Protein AF-A0ABD4AZV4-F1 (afdb_monomer_lite)

Sequence (85 aa):
MPDAGSVLGLDDPRDRQVIADALRALLRERSEALAFAMRMADQCGRPRPDAADFALTDIIRLARIVERIERDGVSKRAAVPADAR

pLDDT: mean 77.88, std 13.23, range [47.41, 96.06]

Structure (mmCIF, N/CA/C/O backbone):
data_AF-A0ABD4AZV4-F1
#
_entry.id   AF-A0ABD4AZV4-F1
#
loop_
_atom_site.group_PDB
_atom_site.id
_atom_site.type_symbol
_atom_site.label_atom_id
_atom_site.label_alt_id
_atom_site.label_comp_id
_atom_site.label_asym_id
_atom_site.label_entity_id
_atom_site.label_seq_id
_atom_site.pdbx_PDB_ins_code
_atom_site.Cartn_x
_atom_site.Cartn_y
_atom_site.Cartn_z
_atom_site.occupancy
_atom_site.B_iso_or_equiv
_atom_site.auth_seq_id
_atom_site.auth_comp_id
_atom_site.auth_asym_id
_atom_site.auth_atom_id
_atom_site.pdbx_PDB_model_num
ATOM 1 N N . MET A 1 1 ? 1.041 -22.496 -22.612 1.00 52.12 1 MET A N 1
ATOM 2 C CA . MET A 1 1 ? 0.796 -21.364 -21.697 1.00 52.12 1 MET A CA 1
ATOM 3 C C . MET A 1 1 ? 1.590 -20.194 -22.241 1.00 52.12 1 MET A C 1
ATOM 5 O O . MET A 1 1 ? 2.785 -20.399 -22.425 1.00 52.12 1 MET A O 1
ATOM 9 N N . PRO A 1 2 ? 0.976 -19.059 -22.614 1.00 50.78 2 PRO A N 1
ATOM 10 C CA . PRO A 1 2 ? 1.756 -17.893 -23.010 1.00 50.78 2 PRO A CA 1
ATOM 11 C C . PRO A 1 2 ? 2.619 -17.464 -21.819 1.00 50.78 2 PRO A C 1
ATOM 13 O O . PRO A 1 2 ? 2.152 -17.467 -20.679 1.00 50.78 2 PRO A O 1
ATOM 16 N N . ASP A 1 3 ? 3.890 -17.190 -22.090 1.00 58.69 3 ASP A N 1
ATOM 17 C CA . ASP A 1 3 ? 4.868 -16.779 -21.090 1.00 58.69 3 ASP A CA 1
ATOM 18 C C . ASP A 1 3 ? 4.415 -15.445 -20.481 1.00 58.69 3 ASP A C 1
ATOM 20 O O . ASP A 1 3 ? 4.110 -14.498 -21.212 1.00 58.69 3 ASP A O 1
ATOM 24 N N . ALA A 1 4 ? 4.319 -15.360 -19.153 1.00 57.22 4 ALA A N 1
ATOM 25 C CA . ALA A 1 4 ? 3.839 -14.159 -18.465 1.00 57.22 4 ALA A CA 1
ATOM 26 C C . ALA A 1 4 ? 4.705 -12.917 -18.774 1.00 57.22 4 ALA A C 1
ATOM 28 O O . ALA A 1 4 ? 4.238 -11.791 -18.598 1.00 57.22 4 ALA A O 1
ATOM 29 N N . GLY A 1 5 ? 5.926 -13.108 -19.297 1.00 51.91 5 GLY A N 1
ATOM 30 C CA . GLY A 1 5 ? 6.766 -12.033 -19.836 1.00 51.91 5 GLY A CA 1
ATOM 31 C C . GLY A 1 5 ? 6.152 -11.285 -21.029 1.00 51.91 5 GLY A C 1
ATOM 32 O O . GLY A 1 5 ? 6.379 -10.084 -21.172 1.00 51.91 5 GLY A O 1
ATOM 33 N N . SER A 1 6 ? 5.299 -11.945 -21.823 1.00 56.62 6 SER A N 1
ATOM 34 C CA . SER A 1 6 ? 4.703 -11.375 -23.040 1.00 56.62 6 SER A CA 1
ATOM 35 C C . SER A 1 6 ? 3.615 -10.327 -22.755 1.00 56.62 6 SER A C 1
ATOM 37 O O . SER A 1 6 ? 3.441 -9.399 -23.539 1.00 56.62 6 SER A O 1
ATOM 39 N N . VAL A 1 7 ? 2.925 -10.396 -21.607 1.00 58.47 7 VAL A N 1
ATOM 40 C CA . VAL A 1 7 ? 1.862 -9.429 -21.238 1.00 58.47 7 VAL A CA 1
ATOM 41 C C . VAL A 1 7 ? 2.421 -8.037 -20.927 1.00 58.47 7 VAL A C 1
ATOM 43 O O . VAL A 1 7 ? 1.726 -7.040 -21.107 1.00 58.47 7 VAL A O 1
ATOM 46 N N . LEU A 1 8 ? 3.676 -7.959 -20.481 1.00 63.34 8 LEU A N 1
ATOM 47 C CA . LEU A 1 8 ? 4.343 -6.702 -20.134 1.00 63.34 8 LEU A CA 1
ATOM 48 C C . LEU A 1 8 ? 5.387 -6.272 -21.179 1.00 63.34 8 LEU A C 1
ATOM 50 O O . LEU A 1 8 ? 6.049 -5.259 -20.977 1.00 63.34 8 LEU A O 1
ATOM 54 N N . GLY A 1 9 ? 5.552 -7.031 -22.272 1.00 68.19 9 GLY A N 1
ATOM 55 C CA . GLY A 1 9 ? 6.589 -6.778 -23.279 1.00 68.19 9 GLY A CA 1
ATOM 56 C C . GLY A 1 9 ? 8.014 -6.855 -22.720 1.00 68.19 9 GLY A C 1
ATOM 57 O O . GLY A 1 9 ? 8.903 -6.166 -23.208 1.00 68.19 9 GLY A O 1
ATOM 58 N N . LEU A 1 10 ? 8.233 -7.649 -21.665 1.00 74.31 10 LEU A N 1
ATOM 59 C CA . LEU A 1 10 ? 9.517 -7.736 -20.968 1.00 74.31 10 LEU A CA 1
ATOM 60 C C . LEU A 1 10 ? 10.316 -8.929 -21.490 1.00 74.31 10 LEU A C 1
ATOM 62 O O . LEU A 1 10 ? 10.577 -9.871 -20.741 1.00 74.31 10 LEU A O 1
ATOM 66 N N . ASP A 1 11 ? 10.667 -8.926 -22.774 1.00 80.31 11 ASP A N 1
ATOM 67 C CA . ASP A 1 11 ? 11.417 -10.027 -23.390 1.00 80.31 11 ASP A CA 1
ATOM 68 C C . ASP A 1 11 ? 12.903 -10.019 -22.969 1.00 80.31 11 ASP A C 1
ATOM 70 O O . ASP A 1 11 ? 13.513 -11.090 -22.848 1.00 80.31 11 ASP A O 1
ATOM 74 N N . ASP A 1 12 ? 13.466 -8.850 -22.620 1.00 86.12 12 ASP A N 1
ATOM 75 C CA . ASP A 1 12 ? 14.819 -8.726 -22.057 1.00 86.12 12 ASP A CA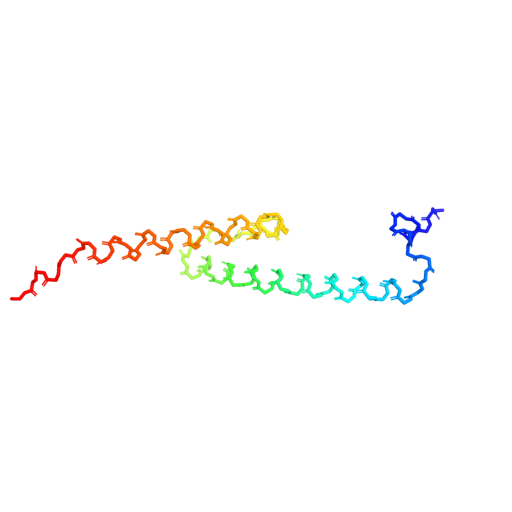 1
ATOM 76 C C . ASP A 1 12 ? 14.833 -9.130 -20.561 1.00 86.12 12 ASP A C 1
ATOM 78 O O . ASP A 1 12 ? 14.061 -8.604 -19.749 1.00 86.12 12 ASP A O 1
ATOM 82 N N . PRO A 1 13 ? 15.714 -10.061 -20.141 1.00 86.81 13 PRO A N 1
ATOM 83 C CA . PRO A 1 13 ? 15.854 -10.448 -18.736 1.00 86.81 13 PRO A CA 1
ATOM 84 C C . PRO A 1 13 ? 16.226 -9.291 -17.797 1.00 86.81 13 PRO A C 1
ATOM 86 O O . PRO A 1 13 ? 15.870 -9.340 -16.619 1.00 86.81 13 PRO A O 1
ATOM 89 N N . ARG A 1 14 ? 16.919 -8.257 -18.282 1.00 89.38 14 ARG A N 1
ATOM 90 C CA . ARG A 1 14 ? 17.274 -7.074 -17.487 1.00 89.38 14 ARG A CA 1
ATOM 91 C C . ARG A 1 14 ? 16.049 -6.226 -17.180 1.00 89.38 14 ARG A C 1
ATOM 93 O O . ARG A 1 14 ? 15.891 -5.811 -16.035 1.00 89.38 14 ARG A O 1
ATOM 100 N N . ASP A 1 15 ? 15.156 -6.050 -18.149 1.00 86.56 15 ASP A N 1
ATOM 101 C CA . ASP A 1 15 ? 13.906 -5.313 -17.944 1.00 86.56 15 ASP A CA 1
ATOM 102 C C . ASP A 1 15 ? 13.032 -6.033 -16.913 1.00 86.56 15 ASP A C 1
ATOM 104 O O . ASP A 1 15 ? 12.536 -5.419 -15.966 1.00 86.56 15 ASP A O 1
ATOM 108 N N . ARG A 1 16 ? 12.939 -7.368 -17.010 1.00 87.38 16 ARG A N 1
ATOM 109 C CA . ARG A 1 16 ? 12.263 -8.192 -15.992 1.00 87.38 16 ARG A CA 1
ATOM 110 C C . ARG A 1 16 ? 12.862 -8.005 -14.601 1.00 87.38 16 ARG A C 1
ATOM 112 O O . ARG A 1 16 ? 12.110 -7.909 -13.634 1.00 87.38 16 ARG A O 1
ATOM 119 N N . GLN A 1 17 ? 14.188 -7.946 -14.489 1.00 89.25 17 GLN A N 1
ATOM 120 C CA . GLN A 1 17 ? 14.866 -7.767 -13.206 1.00 89.25 17 GLN A CA 1
ATOM 121 C C . GLN A 1 17 ? 14.578 -6.390 -12.594 1.00 89.25 17 GLN A C 1
ATOM 123 O O . GLN A 1 17 ? 14.208 -6.319 -11.424 1.00 89.25 17 GLN A O 1
ATOM 128 N N . VAL A 1 18 ? 14.673 -5.314 -13.381 1.00 88.25 18 VAL A N 1
ATOM 129 C CA . VAL A 1 18 ? 14.373 -3.949 -12.915 1.00 88.25 18 VAL A CA 1
ATOM 130 C C . VAL A 1 18 ? 12.930 -3.846 -12.421 1.00 88.25 18 VAL A C 1
ATOM 132 O O . VAL A 1 18 ? 12.683 -3.328 -11.331 1.00 88.25 18 VAL A O 1
ATOM 135 N N . ILE A 1 19 ? 11.975 -4.385 -13.183 1.00 87.31 19 ILE A N 1
ATOM 136 C CA . ILE A 1 19 ? 10.565 -4.398 -12.779 1.00 87.31 19 ILE A CA 1
ATOM 137 C C . ILE A 1 19 ? 10.363 -5.246 -11.519 1.00 87.31 19 ILE A C 1
ATOM 139 O O . ILE A 1 19 ? 9.659 -4.817 -10.605 1.00 87.31 19 ILE A O 1
ATOM 143 N N . ALA A 1 20 ? 11.000 -6.414 -11.420 1.00 87.88 20 ALA A N 1
ATOM 144 C CA . ALA A 1 20 ? 10.921 -7.249 -10.225 1.00 87.88 20 ALA A CA 1
ATOM 145 C C . ALA A 1 20 ? 11.446 -6.520 -8.978 1.00 87.88 20 ALA A C 1
ATOM 147 O O . ALA A 1 20 ? 10.826 -6.601 -7.918 1.00 87.88 20 ALA A O 1
ATOM 148 N N . ASP A 1 21 ? 12.549 -5.782 -9.095 1.00 90.50 21 ASP A N 1
ATOM 149 C CA . ASP A 1 21 ? 13.118 -5.017 -7.984 1.00 90.50 21 ASP A CA 1
ATOM 150 C C . ASP A 1 21 ? 12.221 -3.843 -7.574 1.00 90.50 21 ASP A C 1
ATOM 152 O O . ASP A 1 21 ? 11.967 -3.652 -6.382 1.00 90.50 21 ASP A O 1
ATOM 156 N N . ALA A 1 22 ? 11.637 -3.126 -8.539 1.00 87.06 22 ALA A N 1
ATOM 157 C CA . ALA A 1 22 ? 10.655 -2.079 -8.263 1.00 87.06 22 ALA A CA 1
ATOM 158 C C . ALA A 1 22 ? 9.398 -2.631 -7.563 1.00 87.06 22 ALA A C 1
ATOM 160 O O . ALA A 1 22 ? 8.927 -2.068 -6.573 1.00 87.06 22 ALA A O 1
ATOM 161 N N . LEU A 1 23 ? 8.876 -3.772 -8.025 1.00 87.19 23 LEU A N 1
ATOM 162 C CA . LEU A 1 23 ? 7.725 -4.431 -7.404 1.00 87.19 23 LEU A CA 1
ATOM 163 C C . LEU A 1 23 ? 8.045 -4.927 -5.988 1.00 87.19 23 LEU A C 1
ATOM 165 O O . LEU A 1 23 ? 7.205 -4.799 -5.096 1.00 87.19 23 LEU A O 1
ATOM 169 N N . ARG A 1 24 ? 9.255 -5.449 -5.744 1.00 88.88 24 ARG A N 1
ATOM 170 C CA . ARG A 1 24 ? 9.707 -5.825 -4.392 1.00 88.88 24 ARG A CA 1
ATOM 171 C C . ARG A 1 24 ? 9.765 -4.621 -3.458 1.00 88.88 24 ARG A C 1
ATOM 173 O O . ARG A 1 24 ? 9.321 -4.740 -2.318 1.00 88.88 24 ARG A O 1
ATOM 180 N N . ALA A 1 25 ? 10.273 -3.481 -3.928 1.00 87.00 25 ALA A N 1
ATOM 181 C CA . ALA A 1 25 ? 10.307 -2.251 -3.141 1.00 87.00 25 ALA A CA 1
ATOM 182 C C . ALA A 1 25 ? 8.889 -1.803 -2.747 1.00 87.00 25 ALA A C 1
ATOM 184 O O . ALA A 1 25 ? 8.612 -1.616 -1.563 1.00 87.00 25 ALA A O 1
ATOM 185 N N . LEU A 1 26 ? 7.960 -1.762 -3.709 1.00 85.50 26 LEU A N 1
ATOM 186 C CA . LEU A 1 26 ? 6.556 -1.413 -3.457 1.00 85.50 26 LEU A CA 1
ATOM 187 C C . LEU A 1 26 ? 5.873 -2.377 -2.474 1.00 85.50 26 LEU A C 1
ATOM 189 O O . LEU A 1 26 ? 5.166 -1.951 -1.560 1.00 85.50 26 LEU A O 1
ATOM 193 N N . LEU A 1 27 ? 6.085 -3.687 -2.635 1.00 85.69 27 LEU A N 1
ATOM 194 C CA . LEU A 1 27 ? 5.529 -4.695 -1.728 1.00 85.69 27 LEU A CA 1
ATOM 195 C C . LEU A 1 27 ? 6.066 -4.544 -0.305 1.00 85.69 27 LEU A C 1
ATOM 197 O O . LEU A 1 27 ? 5.308 -4.726 0.654 1.00 85.69 27 LEU A O 1
ATOM 201 N N . ARG A 1 28 ? 7.351 -4.210 -0.163 1.00 88.81 28 ARG A N 1
ATOM 202 C CA . ARG A 1 28 ? 7.979 -3.982 1.136 1.00 88.81 28 ARG A CA 1
ATOM 203 C C . ARG A 1 28 ? 7.352 -2.788 1.847 1.00 88.81 28 ARG A C 1
ATOM 205 O O . ARG A 1 28 ? 6.878 -2.954 2.968 1.00 88.81 28 ARG A O 1
ATOM 212 N N . GLU A 1 29 ? 7.292 -1.631 1.193 1.00 85.88 29 GLU A N 1
ATOM 213 C CA . GLU A 1 29 ? 6.710 -0.416 1.782 1.00 85.88 29 GLU A CA 1
ATOM 214 C C . GLU A 1 29 ? 5.250 -0.636 2.195 1.00 85.88 29 GLU A C 1
ATOM 216 O O . GLU A 1 29 ? 4.846 -0.292 3.308 1.00 85.88 29 GLU A O 1
ATOM 221 N N . ARG A 1 30 ? 4.464 -1.312 1.346 1.00 87.19 30 ARG A N 1
ATOM 222 C CA . ARG A 1 30 ? 3.076 -1.666 1.665 1.00 87.19 30 ARG A CA 1
ATOM 223 C C . ARG A 1 30 ? 2.970 -2.565 2.895 1.00 87.19 30 ARG A C 1
ATOM 225 O O . ARG A 1 30 ? 2.098 -2.362 3.739 1.00 87.19 30 ARG A O 1
ATOM 232 N N . SER A 1 31 ? 3.832 -3.574 2.984 1.00 86.06 31 SER A N 1
ATOM 233 C CA . SER A 1 31 ? 3.827 -4.515 4.108 1.00 86.06 31 SER A CA 1
ATOM 234 C C . SER A 1 31 ? 4.179 -3.809 5.418 1.00 86.06 31 SER A C 1
ATOM 236 O O . SER A 1 31 ? 3.558 -4.071 6.447 1.00 86.06 31 SER A O 1
ATOM 238 N N . GLU A 1 32 ? 5.126 -2.870 5.374 1.00 89.50 32 GLU A N 1
ATOM 239 C CA . GLU A 1 32 ? 5.488 -2.040 6.523 1.00 89.50 32 GLU A CA 1
ATOM 240 C C . GLU A 1 32 ? 4.310 -1.149 6.963 1.00 89.50 32 GLU A C 1
ATOM 242 O O . GLU A 1 32 ? 3.972 -1.131 8.150 1.00 89.50 32 GLU A O 1
ATOM 247 N N . ALA A 1 33 ? 3.620 -0.487 6.027 1.00 86.94 33 ALA A N 1
ATOM 248 C CA . ALA A 1 33 ? 2.446 0.341 6.323 1.00 86.94 33 ALA A CA 1
ATOM 249 C C . ALA A 1 33 ? 1.302 -0.462 6.972 1.00 86.94 33 ALA A C 1
ATOM 251 O O . ALA A 1 33 ? 0.763 -0.053 8.007 1.00 86.94 33 ALA A O 1
ATOM 252 N N . LEU A 1 34 ? 0.981 -1.639 6.423 1.00 88.69 34 LEU A N 1
ATOM 253 C CA . LEU A 1 34 ? -0.019 -2.543 6.995 1.00 88.69 34 LEU A CA 1
ATOM 254 C C . LEU A 1 34 ? 0.366 -2.963 8.421 1.00 88.69 34 LEU A C 1
ATOM 256 O O . LEU A 1 34 ? -0.469 -2.936 9.325 1.00 88.69 34 LEU A O 1
ATOM 260 N N . ALA A 1 35 ? 1.641 -3.286 8.655 1.00 90.31 35 ALA A N 1
ATOM 261 C CA . ALA A 1 35 ? 2.130 -3.663 9.977 1.00 90.31 35 ALA A CA 1
ATOM 262 C C . ALA A 1 35 ? 2.032 -2.517 11.002 1.00 90.31 35 ALA A C 1
ATOM 264 O O . ALA A 1 35 ? 1.804 -2.766 12.189 1.00 90.31 35 ALA A O 1
ATOM 265 N N . PHE A 1 36 ? 2.207 -1.258 10.590 1.00 89.94 36 PHE A N 1
ATOM 266 C CA . PHE A 1 36 ? 1.933 -0.106 11.458 1.00 89.94 36 PHE A CA 1
ATOM 267 C C . PHE A 1 36 ? 0.443 0.012 11.789 1.00 89.94 36 PHE A C 1
ATOM 269 O O . PHE A 1 36 ? 0.090 0.161 12.960 1.00 89.94 36 PHE A O 1
ATOM 276 N N . ALA A 1 37 ? -0.432 -0.112 10.792 1.00 89.31 37 ALA A N 1
ATOM 277 C CA . ALA A 1 37 ? -1.873 0.003 10.990 1.00 89.31 37 ALA A CA 1
ATOM 278 C C . ALA A 1 37 ? -2.449 -1.123 11.863 1.00 89.31 37 ALA A C 1
ATOM 280 O O . ALA A 1 37 ? -3.253 -0.850 12.752 1.00 89.31 37 ALA A O 1
ATOM 281 N N . MET A 1 38 ? -1.988 -2.366 11.680 1.00 91.25 38 MET A N 1
ATOM 282 C CA . MET A 1 38 ? -2.352 -3.494 12.545 1.00 91.25 38 MET A CA 1
ATOM 283 C C . MET A 1 38 ? -1.941 -3.246 13.999 1.00 91.25 38 MET A C 1
ATOM 285 O O . MET A 1 38 ? -2.761 -3.408 14.898 1.00 91.25 38 MET A O 1
ATOM 289 N N . ARG A 1 39 ? -0.705 -2.777 14.236 1.00 94.69 39 ARG A N 1
ATOM 290 C CA . ARG A 1 39 ? -0.230 -2.434 15.588 1.00 94.69 39 ARG A CA 1
ATOM 291 C C . ARG A 1 39 ? -1.077 -1.340 16.236 1.00 94.69 39 ARG A C 1
ATOM 293 O O . ARG A 1 39 ? -1.404 -1.446 17.413 1.00 94.69 39 ARG A O 1
ATOM 300 N N . MET A 1 40 ? -1.445 -0.309 15.480 1.00 93.06 40 MET A N 1
ATOM 301 C CA . MET A 1 40 ? -2.303 0.767 15.979 1.00 93.06 40 MET A CA 1
ATOM 302 C C . MET A 1 40 ? -3.719 0.268 16.301 1.00 93.06 40 MET A C 1
ATOM 304 O O . MET A 1 40 ? -4.281 0.634 17.334 1.00 93.06 40 MET A O 1
ATOM 308 N N . ALA A 1 41 ? -4.289 -0.585 15.444 1.00 92.75 41 ALA A N 1
ATOM 309 C CA . ALA A 1 41 ? -5.594 -1.199 15.672 1.00 92.75 41 ALA A CA 1
ATOM 310 C C . ALA A 1 41 ? -5.596 -2.039 16.957 1.00 92.75 41 ALA A C 1
ATOM 312 O O . ALA A 1 41 ? -6.478 -1.851 17.795 1.00 92.75 41 ALA A O 1
ATOM 313 N N . ASP A 1 42 ? -4.564 -2.865 17.155 1.00 94.38 42 ASP A N 1
ATOM 314 C CA . ASP A 1 42 ? -4.388 -3.673 18.364 1.00 94.38 42 ASP A CA 1
ATOM 315 C C . ASP A 1 42 ? -4.306 -2.799 19.625 1.00 94.38 42 ASP A C 1
ATOM 317 O O . ASP A 1 42 ? -5.018 -3.043 20.597 1.00 94.38 42 ASP A O 1
ATOM 321 N N . GLN A 1 43 ? -3.494 -1.735 19.597 1.00 96.06 43 GLN A N 1
ATOM 322 C CA . GLN A 1 43 ? -3.345 -0.801 20.723 1.00 96.06 43 GLN A CA 1
ATOM 323 C C . GLN A 1 43 ? -4.653 -0.085 21.080 1.00 96.06 43 GLN A C 1
ATOM 325 O O . GLN A 1 43 ? -4.908 0.207 22.245 1.00 96.06 43 GLN A O 1
ATOM 330 N N . CYS A 1 44 ? -5.482 0.203 20.078 1.00 93.88 44 CYS A N 1
ATOM 331 C CA . CYS A 1 44 ? -6.747 0.908 20.244 1.00 93.88 44 CYS A CA 1
ATOM 332 C C . CYS A 1 44 ? -7.952 -0.030 20.460 1.00 93.88 44 CYS A C 1
ATOM 334 O O . CYS A 1 44 ? -9.074 0.470 20.558 1.00 93.88 44 CYS A O 1
ATOM 336 N N . GLY A 1 45 ? -7.759 -1.357 20.477 1.00 94.69 45 GLY A N 1
ATOM 337 C CA . GLY A 1 45 ? -8.846 -2.343 20.566 1.00 94.69 45 GLY A CA 1
ATOM 338 C C . GLY A 1 45 ? -9.813 -2.314 19.374 1.00 94.69 45 GLY A C 1
ATOM 339 O O . GLY A 1 45 ? -11.006 -2.567 19.533 1.00 94.69 45 GLY A O 1
ATOM 340 N N . ARG A 1 46 ? -9.322 -1.945 18.187 1.00 92.50 46 ARG A N 1
ATOM 341 C CA . ARG A 1 46 ? -10.100 -1.820 16.944 1.00 92.50 46 ARG A CA 1
ATOM 342 C C . ARG A 1 46 ? -9.897 -3.044 16.043 1.00 92.50 46 ARG A C 1
ATOM 344 O O . ARG A 1 46 ? -8.878 -3.722 16.165 1.00 92.50 46 ARG A O 1
ATOM 351 N N . PRO A 1 47 ? -10.827 -3.328 15.113 1.00 92.62 47 PRO A N 1
ATOM 352 C CA . PRO A 1 47 ? -10.618 -4.379 14.121 1.00 92.62 47 PRO A CA 1
ATOM 353 C C . PRO A 1 47 ? -9.368 -4.100 13.276 1.00 92.62 47 PRO A C 1
ATOM 355 O O . PRO A 1 47 ? -9.098 -2.953 12.910 1.00 92.62 47 PRO A O 1
ATOM 358 N N . ARG A 1 48 ? -8.610 -5.158 12.967 1.00 89.56 48 ARG A N 1
ATOM 359 C CA . ARG A 1 48 ? -7.434 -5.071 12.095 1.00 89.56 48 ARG A CA 1
ATOM 360 C C . ARG A 1 48 ? -7.863 -4.801 10.646 1.00 89.56 48 ARG A C 1
ATOM 362 O O . ARG A 1 48 ? -8.841 -5.404 10.206 1.00 89.56 48 ARG A O 1
ATOM 369 N N . PRO A 1 49 ? -7.140 -3.938 9.913 1.00 88.50 49 PRO A N 1
ATOM 370 C CA . PRO A 1 49 ? -7.403 -3.703 8.495 1.00 88.50 49 PRO A CA 1
ATOM 371 C C . PRO A 1 49 ? -7.014 -4.917 7.640 1.00 88.50 49 PRO A C 1
ATOM 373 O O . PRO A 1 49 ? -6.130 -5.694 8.021 1.00 88.50 49 PRO A O 1
ATOM 376 N N . ASP A 1 50 ? -7.649 -5.051 6.477 1.00 85.69 50 ASP A N 1
ATOM 377 C CA . ASP A 1 50 ? -7.311 -6.063 5.478 1.00 85.69 50 ASP A CA 1
ATOM 378 C C . ASP A 1 50 ? -6.127 -5.599 4.609 1.00 85.69 50 ASP A C 1
ATOM 380 O O . ASP A 1 50 ? -5.855 -4.406 4.459 1.00 85.69 50 ASP A O 1
ATOM 384 N N . ALA A 1 51 ? -5.400 -6.537 3.999 1.00 78.75 51 ALA A N 1
ATOM 385 C CA . ALA A 1 51 ? -4.311 -6.196 3.085 1.00 78.75 51 ALA A CA 1
ATOM 386 C C . ALA A 1 51 ? -4.800 -5.444 1.828 1.00 78.75 51 ALA A C 1
ATOM 388 O O . ALA A 1 51 ? -4.039 -4.664 1.246 1.00 78.75 51 ALA A O 1
ATOM 389 N N . ALA A 1 52 ? -6.053 -5.657 1.417 1.00 80.69 52 ALA A N 1
ATOM 390 C CA . ALA A 1 52 ? -6.699 -4.949 0.319 1.00 80.69 52 ALA A CA 1
ATOM 391 C C . ALA A 1 52 ? -6.895 -3.453 0.611 1.00 80.69 52 ALA A C 1
ATOM 393 O O . ALA A 1 52 ? -6.831 -2.657 -0.324 1.00 80.69 52 ALA A O 1
ATOM 394 N N . ASP A 1 53 ? -7.018 -3.052 1.884 1.00 74.56 53 ASP A N 1
ATOM 395 C CA . ASP A 1 53 ? -7.144 -1.641 2.289 1.00 74.56 53 ASP A CA 1
ATOM 396 C C . ASP A 1 53 ? -5.870 -0.819 2.001 1.00 74.56 53 ASP A C 1
ATOM 398 O O . ASP A 1 53 ? -5.875 0.410 2.077 1.00 74.56 53 ASP A O 1
ATOM 402 N N . PHE A 1 54 ? -4.769 -1.493 1.654 1.00 73.19 54 PHE A N 1
ATOM 403 C CA . PHE A 1 54 ? -3.476 -0.902 1.313 1.00 73.19 54 PHE A CA 1
ATOM 404 C C . PHE A 1 54 ? -3.103 -1.120 -0.163 1.00 73.19 54 PHE A C 1
ATOM 406 O O . PHE A 1 54 ? -1.921 -1.181 -0.511 1.00 73.19 54 PHE A O 1
ATOM 413 N N . ALA A 1 55 ? -4.073 -1.245 -1.074 1.00 77.69 55 ALA A N 1
ATOM 414 C CA . ALA A 1 55 ? -3.776 -1.177 -2.505 1.00 77.69 55 ALA A CA 1
ATOM 415 C C . ALA A 1 55 ? -3.141 0.183 -2.872 1.00 77.69 55 ALA A C 1
ATOM 417 O O . ALA A 1 55 ? -3.375 1.188 -2.208 1.00 77.69 55 ALA A O 1
ATOM 418 N N . LEU A 1 56 ? -2.321 0.239 -3.931 1.00 67.00 56 LEU A N 1
ATOM 419 C CA . LEU A 1 56 ? -1.545 1.444 -4.286 1.00 67.00 56 LEU A CA 1
ATOM 420 C C . LEU A 1 56 ? -2.432 2.696 -4.433 1.00 67.00 56 LEU A C 1
ATOM 422 O O . LEU A 1 56 ? -2.093 3.777 -3.951 1.00 67.00 56 LEU A O 1
ATOM 426 N N . THR A 1 57 ? -3.597 2.530 -5.059 1.00 73.50 57 THR A N 1
ATOM 427 C CA . THR A 1 57 ? -4.610 3.578 -5.229 1.00 73.50 57 THR A CA 1
ATOM 428 C C . THR A 1 57 ? -5.137 4.086 -3.886 1.00 73.50 57 THR A C 1
ATOM 430 O O . THR A 1 57 ? -5.364 5.285 -3.713 1.00 73.50 57 THR A O 1
ATOM 433 N N . ASP A 1 58 ? -5.284 3.184 -2.918 1.00 69.75 58 ASP A N 1
ATOM 434 C CA . ASP A 1 58 ? -5.783 3.486 -1.583 1.00 69.75 58 ASP A CA 1
ATOM 435 C C . ASP A 1 58 ? -4.707 4.106 -0.696 1.00 69.75 58 ASP A C 1
ATOM 437 O O . ASP A 1 58 ? -5.022 5.039 0.035 1.00 69.75 58 ASP A O 1
ATOM 441 N N . ILE A 1 59 ? -3.432 3.716 -0.825 1.00 71.25 59 ILE A N 1
ATOM 442 C CA . ILE A 1 59 ? -2.316 4.345 -0.095 1.00 71.25 59 ILE A CA 1
ATOM 443 C C . ILE A 1 59 ? -2.252 5.844 -0.404 1.00 71.25 59 ILE A C 1
ATOM 445 O O . ILE A 1 59 ? -2.217 6.661 0.516 1.00 71.25 59 ILE A O 1
ATOM 449 N N . ILE A 1 60 ? -2.2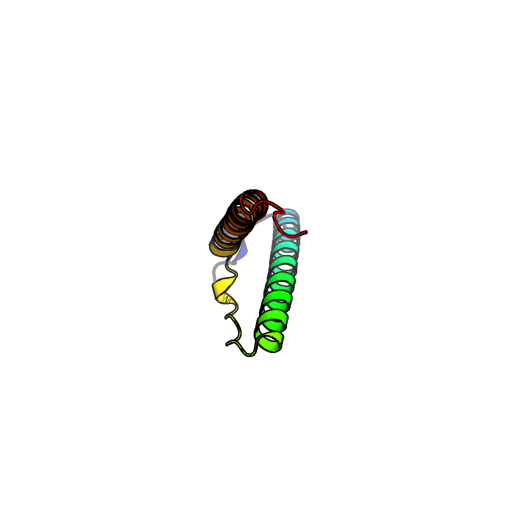99 6.228 -1.685 1.00 71.94 60 ILE A N 1
ATOM 450 C CA . ILE A 1 60 ? -2.267 7.644 -2.089 1.00 71.94 60 ILE A CA 1
ATOM 451 C C . ILE A 1 60 ? -3.493 8.388 -1.543 1.00 71.94 60 ILE A C 1
ATOM 453 O O . ILE A 1 60 ? -3.384 9.520 -1.061 1.00 71.94 60 ILE A O 1
ATOM 457 N N . ARG A 1 61 ? -4.674 7.760 -1.603 1.00 76.94 61 ARG A N 1
ATOM 458 C CA . ARG A 1 61 ? -5.916 8.347 -1.087 1.00 76.94 61 ARG A CA 1
ATOM 459 C C . ARG A 1 61 ? -5.853 8.546 0.428 1.00 76.94 61 ARG A C 1
ATOM 461 O O . ARG A 1 61 ? -6.174 9.630 0.909 1.00 76.94 61 ARG A O 1
ATOM 468 N N . LEU A 1 62 ? -5.444 7.518 1.167 1.00 73.12 62 LEU A N 1
ATOM 469 C CA . LEU A 1 62 ? -5.338 7.517 2.624 1.00 73.12 62 LEU A CA 1
ATOM 470 C C . LEU A 1 62 ? -4.286 8.518 3.102 1.00 73.12 62 LEU A C 1
ATOM 472 O O . LEU A 1 62 ? -4.581 9.282 4.017 1.00 73.12 62 LEU A O 1
ATOM 476 N N . ALA A 1 63 ? -3.128 8.600 2.439 1.00 79.88 63 ALA A N 1
ATOM 477 C CA . ALA A 1 63 ? -2.100 9.594 2.743 1.00 79.88 63 ALA A CA 1
ATOM 478 C C . ALA A 1 63 ? -2.666 11.020 2.682 1.00 79.88 63 ALA A C 1
ATOM 480 O O . ALA A 1 63 ? -2.565 11.771 3.648 1.00 79.88 63 ALA A O 1
ATOM 481 N N . ARG A 1 64 ? -3.385 11.363 1.605 1.00 82.38 64 ARG A N 1
ATOM 482 C CA . ARG A 1 64 ? -4.018 12.686 1.458 1.00 82.38 64 ARG A CA 1
ATOM 483 C C . ARG A 1 64 ? -5.112 12.961 2.488 1.00 82.38 64 ARG A C 1
ATOM 485 O O . ARG A 1 64 ? -5.288 14.109 2.899 1.00 82.38 64 ARG A O 1
ATOM 492 N N . ILE A 1 65 ? -5.884 11.942 2.873 1.00 81.31 65 ILE A N 1
ATOM 493 C CA . ILE A 1 65 ? -6.908 12.070 3.921 1.00 81.31 65 ILE A CA 1
ATOM 494 C C . ILE A 1 65 ? -6.235 12.369 5.261 1.00 81.31 65 ILE A C 1
ATOM 496 O O . ILE A 1 65 ? -6.634 13.322 5.926 1.00 81.31 65 ILE A O 1
ATOM 500 N N . VAL A 1 66 ? -5.199 11.611 5.626 1.00 82.75 66 VAL A N 1
ATOM 501 C CA . VAL A 1 66 ? -4.436 11.816 6.864 1.00 82.75 66 VAL A CA 1
ATOM 502 C C . VAL A 1 66 ? -3.788 13.200 6.872 1.00 82.75 66 VAL A C 1
ATOM 504 O O . VAL A 1 66 ? -4.005 13.960 7.808 1.00 82.75 66 VAL A O 1
ATOM 507 N N . GLU A 1 67 ? -3.097 13.588 5.800 1.00 83.06 67 GLU A N 1
ATOM 508 C CA . GLU A 1 67 ? -2.507 14.927 5.660 1.00 83.06 67 GLU A CA 1
ATOM 509 C C . GLU A 1 67 ? -3.541 16.049 5.813 1.00 83.06 67 GLU A C 1
ATOM 511 O O . GLU A 1 67 ? -3.246 17.105 6.374 1.00 83.06 67 GLU A O 1
ATOM 516 N N . ARG A 1 68 ? -4.761 15.856 5.294 1.00 80.62 68 ARG A N 1
ATOM 517 C CA . ARG A 1 68 ? -5.848 16.826 5.465 1.00 80.62 68 ARG A CA 1
ATOM 518 C C . ARG A 1 68 ? -6.316 16.887 6.918 1.00 80.62 68 ARG A C 1
ATOM 520 O O . ARG A 1 68 ? -6.423 17.988 7.444 1.00 80.62 68 ARG A O 1
ATOM 527 N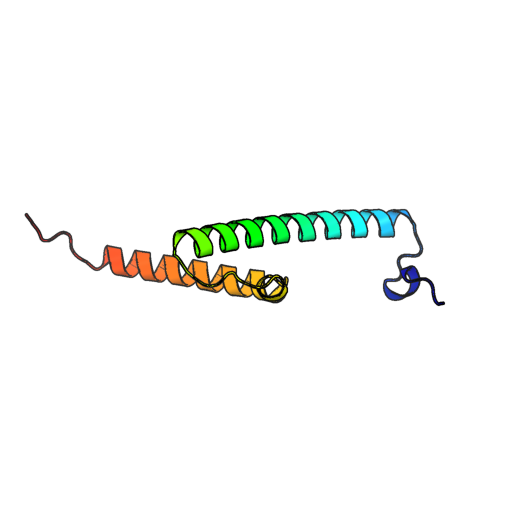 N . ILE A 1 69 ? -6.560 15.740 7.551 1.00 82.62 69 ILE A N 1
ATOM 528 C CA . ILE A 1 69 ? -6.994 15.663 8.954 1.00 82.62 69 ILE A CA 1
ATOM 529 C C . ILE A 1 69 ? -5.974 16.345 9.869 1.00 82.62 69 ILE A C 1
ATOM 531 O O . ILE A 1 69 ? -6.365 17.136 10.724 1.00 82.62 69 ILE A O 1
ATOM 535 N N . GLU A 1 70 ? -4.680 16.097 9.659 1.00 82.25 70 GLU A N 1
ATOM 536 C CA . GLU A 1 70 ? -3.611 16.720 10.443 1.00 82.25 70 GLU A CA 1
ATOM 537 C C . GLU A 1 70 ? -3.600 18.244 10.269 1.00 82.25 70 GLU A C 1
ATOM 539 O O . GLU A 1 70 ? -3.541 18.977 11.256 1.00 82.25 70 GLU A O 1
ATOM 544 N N . ARG A 1 71 ? -3.739 18.750 9.035 1.00 77.19 71 ARG A N 1
ATOM 545 C CA . ARG A 1 71 ? -3.843 20.198 8.784 1.00 77.19 71 ARG A CA 1
ATOM 546 C C . ARG A 1 71 ? -5.058 20.818 9.471 1.00 77.19 71 ARG A C 1
ATOM 548 O O . ARG A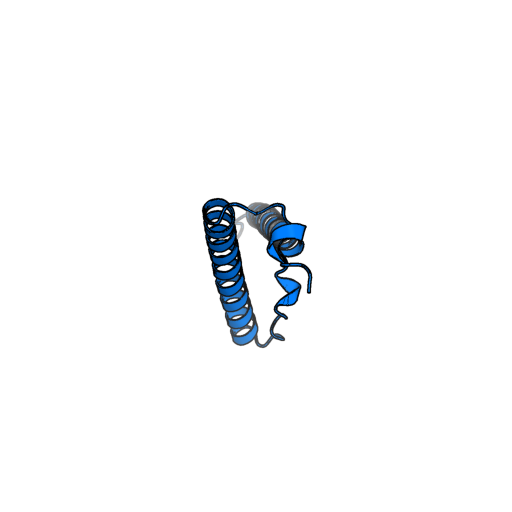 1 71 ? -4.915 21.840 10.138 1.00 77.19 71 ARG A O 1
ATOM 555 N N . ASP A 1 72 ? -6.225 20.192 9.354 1.00 75.88 72 ASP A N 1
ATOM 556 C CA . ASP A 1 72 ? -7.465 20.693 9.954 1.00 75.88 72 ASP A CA 1
ATOM 557 C C . ASP A 1 72 ? -7.401 20.643 11.495 1.00 75.88 72 ASP A C 1
ATOM 559 O O . ASP A 1 72 ? -7.866 21.558 12.180 1.00 75.88 72 ASP A O 1
ATOM 563 N N . GLY A 1 73 ? -6.770 19.608 12.057 1.00 69.06 73 GLY A N 1
ATOM 564 C CA . GLY A 1 73 ? -6.512 19.466 13.490 1.00 69.06 73 GLY A CA 1
ATOM 565 C C . GLY A 1 73 ? -5.543 20.519 14.034 1.00 69.06 73 GLY A C 1
ATOM 566 O O . GLY A 1 73 ? -5.803 21.102 15.089 1.00 69.06 73 GLY A O 1
ATOM 567 N N . VAL A 1 74 ? -4.469 20.825 13.299 1.00 67.56 74 VAL A N 1
ATOM 568 C CA . VAL A 1 74 ? -3.529 21.913 13.620 1.00 67.56 74 VAL A CA 1
ATOM 569 C C . VAL A 1 74 ? -4.234 23.269 13.575 1.00 67.56 74 VAL A C 1
ATOM 571 O O . VAL A 1 74 ? -4.113 24.046 14.523 1.00 67.56 74 VAL A O 1
ATOM 574 N N . SER A 1 75 ? -5.034 23.534 12.539 1.00 60.34 75 SER A N 1
ATOM 575 C CA . SER A 1 75 ? -5.829 24.764 12.443 1.00 60.34 75 SER A CA 1
ATOM 576 C C . SER A 1 75 ? -6.826 24.903 13.596 1.00 60.34 75 SER A C 1
ATOM 578 O O . SER A 1 75 ? -6.955 25.982 14.170 1.00 60.34 75 SER A O 1
ATOM 580 N N . LYS A 1 76 ? -7.489 23.813 13.998 1.00 58.03 76 LYS A N 1
ATOM 581 C CA . LYS A 1 76 ? -8.433 23.818 15.123 1.00 58.03 76 LYS A CA 1
ATOM 582 C C . LYS A 1 76 ? -7.740 24.030 16.471 1.00 58.03 76 LYS A C 1
ATOM 584 O O . LYS A 1 76 ? -8.277 24.735 17.317 1.00 58.03 76 LYS A O 1
ATOM 589 N N . ARG A 1 77 ? -6.550 23.456 16.676 1.00 60.47 77 ARG A N 1
ATOM 590 C CA . ARG A 1 77 ? -5.761 23.613 17.911 1.00 60.47 77 ARG A CA 1
ATOM 591 C C . ARG A 1 77 ? -5.154 25.013 18.044 1.00 60.47 77 ARG A C 1
ATOM 593 O O . ARG A 1 77 ? -5.053 25.506 19.158 1.00 60.47 77 ARG A O 1
ATOM 600 N N . ALA A 1 78 ? -4.811 25.660 16.929 1.00 60.62 78 ALA A N 1
ATOM 601 C CA . ALA A 1 78 ? -4.376 27.059 16.896 1.00 60.62 78 ALA A CA 1
ATOM 602 C C . ALA A 1 78 ? -5.522 28.058 17.155 1.00 60.62 78 ALA A C 1
ATOM 604 O O . ALA A 1 78 ? -5.277 29.160 17.634 1.00 60.62 78 ALA A O 1
ATOM 605 N N . ALA A 1 79 ? -6.768 27.676 16.854 1.00 60.00 79 ALA A N 1
ATOM 606 C CA . ALA A 1 79 ? -7.957 28.506 17.063 1.00 60.00 79 ALA A CA 1
ATOM 607 C C . ALA A 1 79 ? -8.533 28.442 18.491 1.00 60.00 79 ALA A C 1
ATOM 609 O O . ALA A 1 79 ? -9.436 29.214 18.805 1.00 60.00 79 ALA A O 1
ATOM 610 N N . VAL A 1 80 ? -8.046 27.543 19.356 1.00 54.31 80 VAL A N 1
ATOM 611 C CA . VAL A 1 80 ? -8.363 27.574 20.791 1.00 54.31 80 VAL A CA 1
ATOM 612 C C . VAL A 1 80 ? -7.370 28.536 21.451 1.00 54.31 80 VAL A C 1
ATOM 614 O O . VAL A 1 80 ? -6.193 28.181 21.552 1.00 54.31 80 VAL A O 1
ATOM 617 N N . PRO A 1 81 ? -7.779 29.750 21.870 1.00 55.34 81 PRO A N 1
ATOM 618 C CA . PRO A 1 81 ? -6.871 30.652 22.558 1.00 55.34 81 PRO A CA 1
ATOM 619 C C . PRO A 1 81 ? -6.438 30.024 23.884 1.00 55.34 81 PRO A C 1
ATOM 621 O O . PRO A 1 81 ? -7.222 29.363 24.569 1.00 55.34 81 PRO A O 1
ATOM 624 N N . ALA A 1 82 ? -5.173 30.240 24.237 1.00 61.75 82 ALA A N 1
ATOM 625 C CA . ALA A 1 82 ? -4.595 29.893 25.527 1.00 61.75 82 ALA A CA 1
ATOM 626 C C . ALA A 1 82 ? -5.135 30.814 26.639 1.00 61.75 8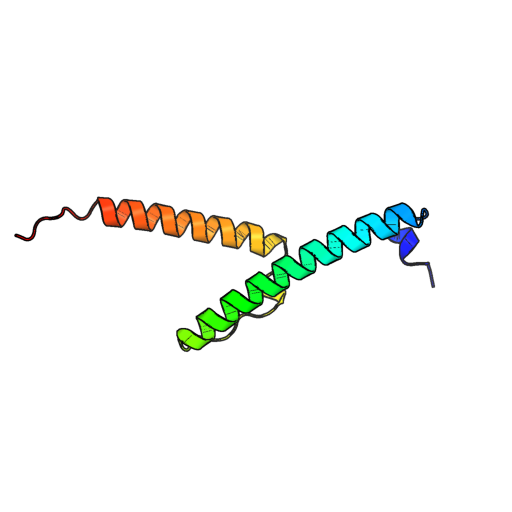2 ALA A C 1
ATOM 628 O O . ALA A 1 82 ? -4.361 31.425 27.362 1.00 61.75 82 ALA A O 1
ATOM 629 N N . ASP A 1 83 ? -6.454 30.928 26.776 1.00 57.12 83 ASP A N 1
ATOM 630 C CA . ASP A 1 83 ? -7.087 31.618 27.898 1.00 57.12 83 ASP A CA 1
ATOM 631 C C . ASP A 1 83 ? -7.427 30.599 28.980 1.00 57.12 83 ASP A C 1
ATOM 633 O O . ASP A 1 83 ?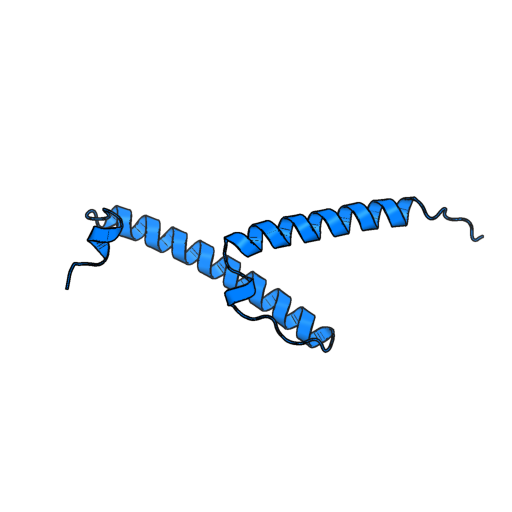 -8.543 30.094 29.093 1.00 57.12 83 ASP A O 1
ATOM 637 N N . ALA A 1 84 ? -6.406 30.270 29.764 1.00 56.47 84 ALA A N 1
ATOM 638 C CA . ALA A 1 84 ? -6.564 29.808 31.133 1.00 56.47 84 ALA A CA 1
ATOM 639 C C . ALA A 1 84 ? -5.235 29.992 31.868 1.00 56.47 84 ALA A C 1
ATOM 641 O O . ALA A 1 84 ? -4.439 29.054 31.969 1.00 56.47 84 ALA A O 1
ATOM 642 N N . ARG A 1 85 ? -5.006 31.208 32.369 1.00 47.41 85 ARG A N 1
ATOM 643 C CA . ARG A 1 85 ? -4.386 31.463 33.675 1.00 47.41 85 ARG A CA 1
ATOM 644 C C . ARG A 1 85 ? -4.573 32.912 34.088 1.00 47.41 85 ARG A C 1
ATOM 646 O O . ARG A 1 85 ? -4.219 33.792 33.281 1.00 47.41 85 ARG A O 1
#

Foldseek 3Di:
DPDPCVVVVNPDVVSVVVVVVVVVVVVVVLVVVLVVQQVVCVVVVHDRDDSVCSDPVNVVVVVVVVVVVVVVVVVVVVPPDPPDD

Secondary structure (DSSP, 8-state):
---GGGGGT--SHHHHHHHHHHHHHHHHHHHHHHHHHHHHHHHTTPPPPPGGGG-HHHHHHHHHHHHHHHHHHHHHHHTS-----

Organism: NCBI:txid1334628

Radius of gyration: 20.76 Å; chains: 1; bounding box: 28×53×57 Å